Protein AF-A0A1G9ZNB5-F1 (afdb_monomer_lite)

Foldseek 3Di:
DPPVVVVVVVVPVPPPVVVVVVVVLLLLLVLLLVQLVVLLVVVLVVVLVVVVCVVCVPPPDDVVVSVVSSVVSVVVSCVVSVVVNVCSVVRDDPVVSVVSCVVSVTDGDRDPPPDPPPPPDDDDDDDDDDD

Structure (mmCIF, N/CA/C/O backbone):
data_AF-A0A1G9ZNB5-F1
#
_entry.id   AF-A0A1G9ZNB5-F1
#
loop_
_atom_site.group_PDB
_atom_site.id
_atom_site.type_symbol
_atom_site.label_atom_id
_atom_site.label_alt_id
_atom_site.label_comp_id
_atom_site.label_asym_id
_atom_site.label_entity_id
_atom_site.label_seq_id
_atom_site.pdbx_PDB_ins_code
_atom_site.Cartn_x
_atom_site.Cartn_y
_atom_site.Cartn_z
_atom_site.occupancy
_atom_site.B_iso_or_equiv
_atom_site.auth_seq_id
_atom_site.auth_comp_id
_atom_site.auth_asym_id
_atom_site.auth_atom_id
_atom_site.pdbx_PDB_model_num
ATOM 1 N N . MET A 1 1 ? 42.451 3.060 -48.549 1.00 51.25 1 MET A N 1
ATOM 2 C CA . MET A 1 1 ? 42.386 1.939 -47.585 1.00 51.25 1 MET A CA 1
ATOM 3 C C . MET A 1 1 ? 42.054 2.448 -46.176 1.00 51.25 1 MET A C 1
ATOM 5 O O . MET A 1 1 ? 42.785 2.163 -45.241 1.00 51.25 1 MET A O 1
ATOM 9 N N . THR A 1 2 ? 40.985 3.230 -45.996 1.00 50.06 2 THR A N 1
ATOM 10 C CA . THR A 1 2 ? 40.577 3.713 -44.654 1.00 50.06 2 THR A CA 1
ATOM 11 C C . THR A 1 2 ? 39.072 3.624 -44.410 1.00 50.06 2 THR A C 1
ATOM 13 O O . THR A 1 2 ? 38.635 3.881 -43.300 1.00 50.06 2 THR A O 1
ATOM 16 N N . THR A 1 3 ? 38.277 3.237 -45.410 1.00 54.91 3 THR A N 1
ATOM 17 C CA . THR A 1 3 ? 36.818 3.112 -45.284 1.00 54.91 3 THR A CA 1
ATOM 18 C C . THR A 1 3 ? 36.365 1.679 -44.995 1.00 54.91 3 THR A C 1
ATOM 20 O O . THR A 1 3 ? 35.462 1.506 -44.189 1.00 54.91 3 THR A O 1
ATOM 23 N N . GLU A 1 4 ? 37.032 0.651 -45.536 1.00 51.84 4 GLU A N 1
ATOM 24 C CA . GLU A 1 4 ? 36.677 -0.761 -45.267 1.00 51.84 4 GLU A CA 1
ATOM 25 C C . GLU A 1 4 ? 36.883 -1.169 -43.800 1.00 51.84 4 GLU A C 1
ATOM 27 O O . GLU A 1 4 ? 36.030 -1.831 -43.219 1.00 51.84 4 GLU A O 1
ATOM 32 N N . ALA A 1 5 ? 37.967 -0.715 -43.161 1.00 54.41 5 ALA A N 1
ATOM 33 C CA . ALA A 1 5 ? 38.252 -1.059 -41.764 1.00 54.41 5 ALA A CA 1
ATOM 34 C C . ALA A 1 5 ? 37.277 -0.403 -40.763 1.00 54.41 5 ALA A C 1
ATOM 36 O O . ALA A 1 5 ? 37.082 -0.910 -39.662 1.00 54.41 5 ALA A O 1
ATOM 37 N N . VAL A 1 6 ? 36.644 0.716 -41.136 1.00 56.66 6 VAL A N 1
ATOM 38 C CA . VAL A 1 6 ? 35.644 1.394 -40.291 1.00 56.66 6 VAL A CA 1
ATOM 39 C C . VAL A 1 6 ? 34.303 0.655 -40.345 1.00 56.66 6 VAL A C 1
ATOM 41 O O . VAL A 1 6 ? 33.598 0.567 -39.339 1.00 56.66 6 VAL A O 1
ATOM 44 N N . GLU A 1 7 ? 33.970 0.061 -41.491 1.00 52.50 7 GLU A N 1
ATOM 45 C CA . GLU A 1 7 ? 32.723 -0.687 -41.676 1.00 52.50 7 GLU A CA 1
ATOM 46 C C . GLU A 1 7 ? 32.722 -2.048 -40.962 1.00 52.50 7 GLU A C 1
ATOM 48 O O . GLU A 1 7 ? 31.665 -2.551 -40.576 1.00 52.50 7 GLU A O 1
ATOM 53 N N . GLU A 1 8 ? 33.893 -2.649 -40.748 1.00 49.28 8 GLU A N 1
ATOM 54 C CA . GLU A 1 8 ? 34.024 -3.911 -40.013 1.00 49.28 8 GLU A CA 1
ATOM 55 C C . GLU A 1 8 ? 33.798 -3.729 -38.501 1.00 49.28 8 GLU A C 1
ATOM 57 O O . GLU A 1 8 ? 33.126 -4.549 -37.873 1.00 49.28 8 GLU A O 1
ATOM 62 N N . ILE A 1 9 ? 34.244 -2.603 -37.931 1.00 54.88 9 ILE A N 1
ATOM 63 C CA . ILE A 1 9 ? 34.041 -2.272 -36.510 1.00 54.88 9 ILE A CA 1
ATOM 64 C C . ILE A 1 9 ? 32.569 -1.942 -36.222 1.00 54.88 9 ILE A C 1
ATOM 66 O O . ILE A 1 9 ? 32.018 -2.408 -35.225 1.00 54.88 9 ILE A O 1
ATOM 70 N N . ALA A 1 10 ? 31.889 -1.211 -37.112 1.00 51.50 10 ALA A N 1
ATOM 71 C CA . ALA A 1 10 ? 30.463 -0.902 -36.949 1.00 51.50 10 ALA A CA 1
ATOM 72 C C . ALA A 1 10 ? 29.580 -2.165 -36.910 1.00 51.50 10 ALA A C 1
ATOM 74 O O . ALA A 1 10 ? 28.516 -2.167 -36.292 1.00 51.50 10 ALA A O 1
ATOM 75 N N . ARG A 1 11 ? 30.036 -3.260 -37.531 1.00 47.59 11 ARG A N 1
ATOM 76 C CA . ARG A 1 11 ? 29.311 -4.532 -37.568 1.00 47.59 11 ARG A CA 1
ATOM 77 C C . ARG A 1 11 ? 29.524 -5.388 -36.309 1.00 47.59 11 ARG A C 1
ATOM 79 O O . ARG A 1 11 ? 28.683 -6.241 -36.040 1.00 47.59 11 ARG A O 1
ATOM 86 N N . SER A 1 12 ? 30.578 -5.159 -35.514 1.00 48.62 12 SER A N 1
ATOM 87 C CA . SER A 1 12 ? 30.876 -5.981 -34.322 1.00 48.62 12 SER A CA 1
ATOM 88 C C . SER A 1 12 ? 30.320 -5.432 -32.999 1.00 48.62 12 SER A C 1
ATOM 90 O O . SER A 1 12 ? 30.190 -6.182 -32.033 1.00 48.62 12 SER A O 1
ATOM 92 N N . VAL A 1 13 ? 29.903 -4.162 -32.949 1.00 56.22 13 VAL A N 1
ATOM 93 C CA . VAL A 1 13 ? 29.349 -3.538 -31.727 1.00 56.22 13 VAL A CA 1
ATOM 94 C C . VAL A 1 13 ? 27.863 -3.883 -31.500 1.00 56.22 13 VAL A C 1
ATOM 96 O O . VAL A 1 13 ? 27.357 -3.773 -30.387 1.00 56.22 13 VAL A O 1
ATOM 99 N N . GLY A 1 14 ? 27.154 -4.384 -32.515 1.00 55.44 14 GLY A N 1
ATOM 100 C CA . GLY A 1 14 ? 25.696 -4.566 -32.467 1.00 55.44 14 GLY A CA 1
ATOM 101 C C . GLY A 1 14 ? 25.155 -5.774 -31.687 1.00 55.44 14 GLY A C 1
ATOM 102 O O . GLY A 1 14 ? 23.943 -5.905 -31.584 1.00 55.44 14 GLY A O 1
ATOM 103 N N . THR A 1 15 ? 25.989 -6.684 -31.166 1.00 53.91 15 THR A N 1
ATOM 104 C CA . THR A 1 15 ? 25.498 -7.968 -30.595 1.00 53.91 15 THR A CA 1
ATOM 105 C C . THR A 1 15 ? 25.688 -8.104 -29.076 1.00 53.91 15 THR A C 1
ATOM 107 O O . THR A 1 15 ? 25.013 -8.911 -28.447 1.00 53.91 15 THR A O 1
ATOM 110 N N . GLY A 1 16 ? 26.557 -7.298 -28.454 1.00 51.09 16 GLY A N 1
ATOM 111 C CA . GLY A 1 16 ? 26.836 -7.389 -27.010 1.00 51.09 16 GLY A CA 1
ATOM 112 C C . GLY A 1 16 ? 25.903 -6.571 -26.108 1.00 51.09 16 GLY A C 1
ATOM 113 O O . GLY A 1 16 ? 25.783 -6.881 -24.928 1.00 51.09 16 GLY A O 1
ATOM 114 N N . ALA A 1 17 ? 25.243 -5.541 -26.648 1.00 54.41 17 ALA A N 1
ATOM 115 C CA . ALA A 1 17 ? 24.447 -4.601 -25.855 1.00 54.41 17 ALA A CA 1
ATOM 116 C C . ALA A 1 17 ? 23.045 -5.129 -25.505 1.00 54.41 17 ALA A C 1
ATOM 118 O O . ALA A 1 17 ? 22.588 -4.921 -24.389 1.00 54.41 17 ALA A O 1
ATOM 119 N N . GLY A 1 18 ? 22.388 -5.857 -26.416 1.00 60.66 18 GLY A N 1
ATOM 120 C CA . GLY A 1 18 ? 21.009 -6.330 -26.223 1.00 60.66 18 GLY A CA 1
ATOM 121 C C . GLY A 1 18 ? 20.812 -7.142 -24.935 1.00 60.66 18 GLY A C 1
ATOM 122 O O . GLY A 1 18 ? 20.009 -6.745 -24.100 1.00 60.66 18 GLY A O 1
ATOM 123 N N . PRO A 1 19 ? 21.590 -8.217 -24.696 1.00 59.09 19 PRO A N 1
ATOM 124 C CA . PRO A 1 19 ? 21.424 -9.026 -23.489 1.00 59.09 19 PRO A CA 1
ATOM 125 C C . PRO A 1 19 ? 21.719 -8.282 -22.181 1.00 59.09 19 PRO A C 1
ATOM 127 O O . PRO A 1 19 ? 21.201 -8.679 -21.145 1.00 59.09 19 PRO A O 1
ATOM 130 N N . LEU A 1 20 ? 22.578 -7.256 -22.190 1.00 62.38 20 LEU A N 1
ATOM 131 C CA . LEU A 1 20 ? 22.904 -6.481 -20.987 1.00 62.38 20 LEU A CA 1
ATOM 132 C C . LEU A 1 20 ? 21.831 -5.431 -20.675 1.00 62.38 20 LEU A C 1
ATOM 134 O O . LEU A 1 20 ? 21.505 -5.262 -19.504 1.00 62.38 20 LEU A O 1
ATOM 138 N N . LEU A 1 21 ? 21.268 -4.794 -21.707 1.00 62.81 21 LEU A N 1
ATOM 139 C CA . LEU A 1 21 ? 20.169 -3.829 -21.586 1.00 62.81 21 LEU A CA 1
ATOM 140 C C . LEU A 1 21 ? 18.886 -4.504 -21.079 1.00 62.81 21 LEU A C 1
ATOM 142 O O . LEU A 1 21 ? 18.300 -4.060 -20.098 1.00 62.81 21 LEU A O 1
ATOM 146 N N . GLU A 1 22 ? 18.536 -5.664 -21.639 1.00 61.47 22 GLU A N 1
ATOM 147 C CA . GLU A 1 22 ? 17.388 -6.466 -21.179 1.00 61.47 22 GLU A CA 1
ATOM 148 C C . GLU A 1 22 ? 17.528 -6.879 -19.699 1.00 61.47 22 GLU A C 1
ATOM 150 O O . GLU A 1 22 ? 16.559 -6.918 -18.942 1.00 61.47 22 GLU A O 1
ATOM 155 N N . GLN A 1 23 ? 18.756 -7.167 -19.250 1.00 60.84 23 GLN A N 1
ATOM 156 C CA . GLN A 1 23 ? 19.029 -7.515 -17.853 1.00 60.84 23 GLN A CA 1
ATOM 157 C C . GLN A 1 23 ? 18.975 -6.303 -16.912 1.00 60.84 23 GLN A C 1
ATOM 159 O O . GLN A 1 23 ? 18.571 -6.469 -15.761 1.00 60.84 23 GLN A O 1
ATOM 164 N N . SER A 1 24 ? 19.390 -5.108 -17.350 1.00 54.50 24 SER A N 1
ATOM 165 C CA . SER A 1 24 ? 19.282 -3.892 -16.532 1.00 54.50 24 SER A CA 1
ATOM 166 C C . SER A 1 24 ? 17.839 -3.413 -16.400 1.00 54.50 24 SER A C 1
ATOM 168 O O . SER A 1 24 ? 17.417 -3.108 -15.289 1.00 54.50 24 SER A O 1
ATOM 170 N N . GLU A 1 25 ? 17.065 -3.427 -17.486 1.00 65.62 25 GLU A N 1
ATOM 171 C CA . GLU A 1 25 ? 15.650 -3.027 -17.481 1.00 65.62 25 GLU A CA 1
ATOM 172 C C . GLU A 1 25 ? 14.811 -3.940 -16.574 1.00 65.62 25 GLU A C 1
ATOM 174 O O . GLU A 1 25 ? 13.996 -3.471 -15.777 1.00 65.62 25 GLU A O 1
ATOM 179 N N . CYS A 1 26 ? 15.063 -5.253 -16.620 1.00 72.75 26 CYS A N 1
ATOM 180 C CA . CYS A 1 26 ? 14.371 -6.211 -15.760 1.00 72.75 26 CYS A CA 1
ATOM 181 C C . CYS A 1 26 ? 14.692 -5.999 -14.269 1.00 72.75 26 CYS A C 1
ATOM 183 O O . CYS A 1 26 ? 13.788 -6.074 -13.437 1.00 72.75 26 CYS A O 1
ATOM 185 N N . ARG A 1 27 ? 15.952 -5.695 -13.919 1.00 76.81 27 ARG A N 1
ATOM 186 C CA . ARG A 1 27 ? 16.338 -5.392 -12.527 1.00 76.81 27 ARG A CA 1
ATOM 187 C C . ARG A 1 27 ? 15.701 -4.100 -12.024 1.00 76.81 27 ARG A C 1
ATOM 189 O O . ARG A 1 27 ? 15.163 -4.088 -10.921 1.00 76.81 27 ARG A O 1
ATOM 196 N N . HIS A 1 28 ? 15.701 -3.053 -12.846 1.00 78.00 28 HIS A N 1
ATOM 197 C CA . HIS A 1 28 ? 15.085 -1.779 -12.486 1.00 78.00 28 HIS A CA 1
ATOM 198 C C . HIS A 1 28 ? 13.572 -1.935 -12.253 1.00 78.00 28 HIS A C 1
ATOM 200 O O . HIS A 1 28 ? 13.031 -1.469 -11.252 1.00 78.00 28 HIS A O 1
ATOM 206 N N . ALA A 1 29 ? 12.881 -2.680 -13.121 1.00 81.56 29 ALA A N 1
ATOM 207 C CA . ALA A 1 29 ? 11.461 -2.989 -12.955 1.00 81.56 29 ALA A CA 1
ATOM 208 C C . ALA A 1 29 ? 11.156 -3.736 -11.637 1.00 81.56 29 ALA A C 1
ATOM 210 O O . ALA A 1 29 ? 10.147 -3.456 -10.983 1.00 81.56 29 ALA A O 1
ATOM 211 N N . GLU A 1 30 ? 12.018 -4.666 -11.218 1.00 81.69 30 GLU A N 1
ATOM 212 C CA . GLU A 1 30 ? 11.889 -5.375 -9.936 1.00 81.69 30 GLU A CA 1
ATOM 213 C C . GLU A 1 30 ? 12.151 -4.466 -8.725 1.00 81.69 30 GLU A C 1
ATOM 215 O O . GLU A 1 30 ? 11.427 -4.546 -7.725 1.00 81.69 30 GLU A O 1
ATOM 220 N N . ALA A 1 31 ? 13.135 -3.568 -8.819 1.00 84.25 31 ALA A N 1
ATOM 221 C CA . ALA A 1 31 ? 13.429 -2.586 -7.779 1.00 84.25 31 ALA A CA 1
ATOM 222 C C . ALA A 1 31 ? 12.257 -1.607 -7.590 1.00 84.25 31 ALA A C 1
ATOM 224 O O . ALA A 1 31 ? 11.787 -1.410 -6.468 1.00 84.25 31 ALA A O 1
ATOM 225 N N . VAL A 1 32 ? 11.697 -1.083 -8.689 1.00 85.19 32 VAL A N 1
ATOM 226 C CA . VAL A 1 32 ? 10.494 -0.234 -8.671 1.00 85.19 32 VAL A CA 1
ATOM 227 C C . VAL A 1 32 ? 9.308 -0.981 -8.058 1.00 85.19 32 VAL A C 1
ATOM 229 O O . VAL A 1 32 ? 8.617 -0.442 -7.197 1.00 85.19 32 VAL A O 1
ATOM 232 N N . ALA A 1 33 ? 9.070 -2.237 -8.450 1.00 84.38 33 ALA A N 1
ATOM 233 C CA . ALA A 1 33 ? 7.988 -3.041 -7.881 1.00 84.38 33 ALA A CA 1
ATOM 234 C C . ALA A 1 33 ? 8.133 -3.224 -6.361 1.00 84.38 33 ALA A C 1
ATOM 236 O O . ALA A 1 33 ? 7.143 -3.130 -5.635 1.00 84.38 33 ALA A O 1
ATOM 237 N N . THR A 1 34 ? 9.358 -3.450 -5.882 1.00 88.12 34 THR A N 1
ATOM 238 C CA . THR A 1 34 ? 9.661 -3.587 -4.450 1.00 88.12 34 THR A CA 1
ATOM 239 C C . THR A 1 34 ? 9.400 -2.281 -3.704 1.00 88.12 34 THR A C 1
ATOM 241 O O . THR A 1 34 ? 8.670 -2.288 -2.713 1.00 88.12 34 THR A O 1
ATOM 244 N N . ALA A 1 35 ? 9.899 -1.155 -4.222 1.00 88.81 35 ALA A N 1
ATOM 245 C CA . ALA A 1 35 ? 9.694 0.164 -3.625 1.00 88.81 35 ALA A CA 1
ATOM 246 C C . ALA A 1 35 ? 8.200 0.519 -3.495 1.00 88.81 35 ALA A C 1
ATOM 248 O O . ALA A 1 35 ? 7.765 1.014 -2.457 1.00 88.81 35 ALA A O 1
ATOM 249 N N . ILE A 1 36 ? 7.389 0.187 -4.509 1.00 89.62 36 ILE A N 1
ATOM 250 C CA . ILE A 1 36 ? 5.929 0.373 -4.469 1.00 89.62 36 ILE A CA 1
ATOM 251 C C . ILE A 1 36 ? 5.288 -0.431 -3.330 1.00 89.62 36 ILE A C 1
ATOM 253 O O . ILE A 1 36 ? 4.409 0.082 -2.637 1.00 89.62 36 ILE A O 1
ATOM 257 N N . TYR A 1 37 ? 5.693 -1.688 -3.131 1.00 90.81 37 TYR A N 1
ATOM 258 C CA . TYR A 1 37 ? 5.156 -2.503 -2.039 1.00 90.81 37 TYR A CA 1
ATOM 259 C C . TYR A 1 37 ? 5.543 -1.944 -0.670 1.00 90.81 37 TYR A C 1
ATOM 261 O O . TYR A 1 37 ? 4.694 -1.855 0.215 1.00 90.81 37 TYR A O 1
ATOM 269 N N . GLU A 1 38 ? 6.802 -1.552 -0.488 1.00 91.19 38 GLU A N 1
ATOM 270 C CA . GLU A 1 38 ? 7.282 -1.001 0.780 1.00 91.19 38 GLU A CA 1
ATOM 271 C C . GLU A 1 38 ? 6.584 0.312 1.142 1.00 91.19 38 GLU A C 1
ATOM 273 O O . GLU A 1 38 ? 6.190 0.511 2.296 1.00 91.19 38 GLU A O 1
ATOM 278 N N . ASP A 1 39 ? 6.391 1.192 0.160 1.00 90.94 39 ASP A N 1
ATOM 279 C CA . ASP A 1 39 ? 5.654 2.433 0.359 1.00 90.94 39 ASP A CA 1
ATOM 280 C C . ASP A 1 39 ? 4.176 2.181 0.688 1.00 90.94 39 ASP A C 1
ATOM 282 O O . ASP A 1 39 ? 3.652 2.709 1.675 1.00 90.94 39 ASP A O 1
ATOM 286 N N . ALA A 1 40 ? 3.516 1.289 -0.056 1.00 91.88 40 ALA A N 1
ATOM 287 C CA . ALA A 1 40 ? 2.126 0.937 0.202 1.00 91.88 40 ALA A CA 1
ATOM 288 C C . ALA A 1 40 ? 1.936 0.335 1.604 1.00 91.88 40 ALA A C 1
ATOM 290 O O . ALA A 1 40 ? 0.989 0.689 2.306 1.00 91.88 40 ALA A O 1
ATOM 291 N N . GLU A 1 41 ? 2.855 -0.522 2.056 1.00 92.62 41 GLU A N 1
ATOM 292 C CA . GLU A 1 41 ? 2.840 -1.092 3.406 1.00 92.62 41 GLU A CA 1
ATOM 293 C C . GLU A 1 41 ? 3.075 -0.041 4.497 1.00 92.62 41 GLU A C 1
ATOM 295 O O . GLU A 1 41 ? 2.489 -0.113 5.583 1.00 92.62 41 GLU A O 1
ATOM 300 N N . ARG A 1 42 ? 3.935 0.948 4.237 1.00 93.06 42 ARG A N 1
ATOM 301 C CA . ARG A 1 42 ? 4.163 2.083 5.140 1.00 93.06 42 ARG A CA 1
ATOM 302 C C . ARG A 1 42 ? 2.895 2.920 5.286 1.00 93.06 42 ARG A C 1
ATOM 304 O O . ARG A 1 42 ? 2.452 3.141 6.414 1.00 93.06 42 ARG A O 1
ATOM 311 N N . SER A 1 43 ? 2.299 3.306 4.161 1.00 93.62 43 SER A N 1
ATOM 312 C CA . SER A 1 43 ? 1.061 4.084 4.100 1.00 93.62 43 SER A CA 1
ATOM 313 C C . SER A 1 43 ? -0.102 3.341 4.758 1.00 93.62 43 SER A C 1
ATOM 315 O O . SER A 1 43 ? -0.769 3.887 5.635 1.00 93.62 43 SER A O 1
ATOM 317 N N . LYS A 1 44 ? -0.285 2.052 4.441 1.00 94.31 44 LYS A N 1
ATOM 318 C CA . LYS A 1 44 ? -1.304 1.191 5.057 1.00 94.31 44 LYS A CA 1
ATOM 319 C C . LYS A 1 44 ? -1.208 1.200 6.580 1.00 94.31 44 LYS A C 1
ATOM 321 O O . LYS A 1 44 ? -2.215 1.368 7.259 1.00 94.31 44 LYS A O 1
ATOM 326 N N . ARG A 1 45 ? 0.000 1.031 7.126 1.00 95.06 45 ARG A N 1
ATOM 327 C CA . ARG A 1 45 ? 0.220 0.987 8.579 1.00 95.06 45 ARG A CA 1
ATOM 328 C C . ARG A 1 45 ? -0.157 2.303 9.256 1.00 95.06 45 ARG A C 1
ATOM 330 O O . ARG A 1 45 ? -0.830 2.258 10.280 1.00 95.06 45 ARG A O 1
ATOM 337 N N . ALA A 1 46 ? 0.246 3.437 8.679 1.00 94.06 46 ALA A N 1
ATOM 338 C CA . ALA A 1 46 ? -0.081 4.758 9.214 1.00 94.06 46 ALA A CA 1
ATOM 339 C C . ALA A 1 46 ? -1.601 5.001 9.234 1.00 94.06 46 ALA A C 1
ATOM 341 O O . ALA A 1 46 ? -2.152 5.395 10.260 1.00 94.06 46 ALA A O 1
ATOM 342 N N . GLU A 1 47 ? -2.289 4.678 8.137 1.00 96.00 47 GLU A N 1
ATOM 343 C CA . GLU A 1 47 ? -3.741 4.856 8.014 1.00 96.00 47 GLU A CA 1
ATOM 344 C C . GLU A 1 47 ? -4.533 3.910 8.927 1.00 96.00 47 GLU A C 1
ATOM 346 O O . GLU A 1 47 ? -5.516 4.316 9.547 1.00 96.00 47 GLU A O 1
ATOM 351 N N . VAL A 1 48 ? -4.107 2.647 9.059 1.00 94.38 48 VAL A N 1
ATOM 352 C CA . VAL A 1 48 ? -4.726 1.694 9.994 1.00 94.38 48 VAL A CA 1
ATOM 353 C C . VAL A 1 48 ? -4.548 2.168 11.434 1.00 94.38 48 VAL A C 1
ATOM 355 O O . VAL A 1 48 ? -5.511 2.159 12.203 1.00 94.38 48 VAL A O 1
ATOM 358 N N . GLU A 1 49 ? -3.348 2.612 11.810 1.00 91.88 49 GLU A N 1
ATOM 359 C CA . GLU A 1 49 ? -3.081 3.153 13.144 1.00 91.88 49 GLU A CA 1
ATOM 360 C C . GLU A 1 49 ? -3.957 4.379 13.440 1.00 91.88 49 GLU A C 1
ATOM 362 O O . GLU A 1 49 ? -4.594 4.443 14.498 1.00 91.88 49 GLU A O 1
ATOM 367 N N . GLU A 1 50 ? -4.069 5.306 12.485 1.00 92.50 50 GLU A N 1
ATOM 368 C CA . GLU A 1 50 ? -4.929 6.485 12.591 1.00 92.50 50 GLU A CA 1
ATOM 369 C C . GLU A 1 50 ? -6.415 6.109 12.701 1.00 92.50 50 GLU A C 1
ATOM 371 O O . GLU A 1 50 ? -7.125 6.612 13.580 1.00 92.50 50 GLU A O 1
ATOM 376 N N . ALA A 1 51 ? -6.900 5.211 11.841 1.00 91.81 51 ALA A N 1
ATOM 377 C CA . ALA A 1 51 ? -8.290 4.765 11.834 1.00 91.81 51 ALA A CA 1
ATOM 378 C C . ALA A 1 51 ? -8.666 4.097 13.159 1.00 91.81 51 ALA A C 1
ATOM 380 O O . ALA A 1 51 ? -9.691 4.431 13.762 1.00 91.81 51 ALA A O 1
ATOM 381 N N . LEU A 1 52 ? -7.810 3.201 13.650 1.00 88.94 52 LEU A N 1
ATOM 382 C CA . LEU A 1 52 ? -7.994 2.574 14.949 1.00 88.94 52 LEU A CA 1
ATOM 383 C C . LEU A 1 52 ? -7.961 3.626 16.072 1.00 88.94 52 LEU A C 1
ATOM 385 O O . LEU A 1 52 ? -8.758 3.545 17.010 1.00 88.94 52 LEU A O 1
ATOM 389 N N . GLY A 1 53 ? -7.070 4.622 15.987 1.00 87.88 53 GLY A N 1
ATOM 390 C CA . GLY A 1 53 ? -6.982 5.751 16.924 1.00 87.88 53 GLY A CA 1
ATOM 391 C C . GLY A 1 53 ? -8.278 6.557 17.024 1.00 87.88 53 GLY A C 1
ATOM 392 O O . GLY A 1 53 ? -8.701 6.919 18.120 1.00 87.88 53 GLY A O 1
ATOM 393 N N . LYS A 1 54 ? -8.944 6.788 15.888 1.00 88.38 54 LYS A N 1
ATOM 394 C CA . LYS A 1 54 ? -10.227 7.507 15.815 1.00 88.38 54 LYS A CA 1
ATOM 395 C C . LYS A 1 54 ? -11.420 6.678 16.291 1.00 88.38 54 LYS A C 1
ATOM 397 O O . LYS A 1 54 ? -12.359 7.243 16.845 1.00 88.38 54 LYS A O 1
ATOM 402 N N . LEU A 1 55 ? -11.411 5.370 16.039 1.00 84.69 55 LEU A N 1
ATOM 403 C CA . LEU A 1 55 ? -12.511 4.465 16.391 1.00 84.69 55 LEU A CA 1
ATOM 404 C C . LEU A 1 55 ? -12.664 4.264 17.896 1.00 84.69 55 LEU A C 1
ATOM 406 O O . LEU A 1 55 ? -13.775 4.034 18.366 1.00 84.69 55 LEU A O 1
ATOM 410 N N . ASP A 1 56 ? -11.566 4.357 18.638 1.00 71.75 56 ASP A N 1
ATOM 411 C CA . ASP A 1 56 ? -11.582 4.153 20.076 1.00 71.75 56 ASP A CA 1
ATOM 412 C C . ASP A 1 56 ? -10.531 5.029 20.779 1.00 71.75 56 ASP A C 1
ATOM 414 O O . ASP A 1 56 ? -9.385 4.608 20.962 1.00 71.75 56 ASP A O 1
ATOM 418 N N . PRO A 1 57 ? -10.911 6.251 21.193 1.00 68.06 57 PRO A N 1
ATOM 419 C CA . PRO A 1 57 ? -10.045 7.124 21.978 1.00 68.06 57 PRO A CA 1
ATOM 420 C C . PRO A 1 57 ? -9.871 6.655 23.440 1.00 68.06 57 PRO A C 1
ATOM 422 O O . PRO A 1 57 ? -9.119 7.291 24.178 1.00 68.06 57 PRO A O 1
ATOM 425 N N . GLY A 1 58 ? -10.573 5.593 23.875 1.00 66.50 58 GLY A N 1
ATOM 426 C CA . GLY A 1 58 ? -10.650 5.123 25.266 1.00 66.50 58 GLY A CA 1
ATOM 427 C C . GLY A 1 58 ? -9.959 3.783 25.567 1.00 66.50 58 GLY A C 1
ATOM 428 O O . GLY A 1 58 ? -9.663 3.526 26.733 1.00 66.50 58 GLY A O 1
ATOM 429 N N . GLY A 1 59 ? -9.643 2.968 24.557 1.00 64.25 59 GLY A N 1
ATOM 430 C CA . GLY A 1 59 ? -8.755 1.803 24.671 1.00 64.25 59 GLY A CA 1
ATOM 431 C C . GLY A 1 59 ? -9.419 0.437 24.895 1.00 64.25 59 GLY A C 1
ATOM 432 O O . GLY A 1 59 ? -8.703 -0.532 25.144 1.00 64.25 59 GLY A O 1
ATOM 433 N N . GLU A 1 60 ? -10.742 0.315 24.778 1.00 64.88 60 GLU A N 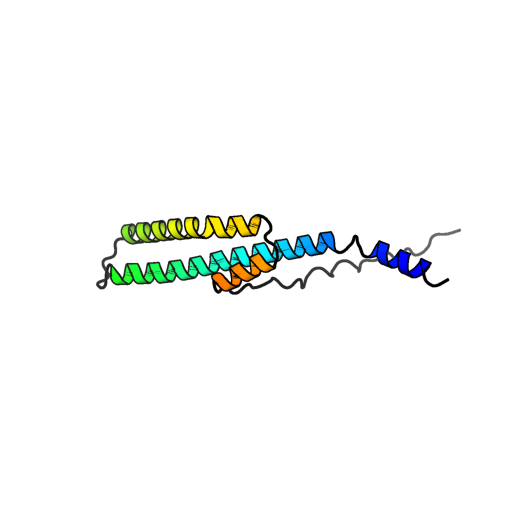1
ATOM 434 C CA . GLU A 1 60 ? -11.427 -0.984 24.694 1.00 64.88 60 GLU A CA 1
ATOM 435 C C . GLU A 1 60 ? -11.598 -1.426 23.230 1.00 64.88 60 GLU A C 1
ATOM 437 O O . GLU A 1 60 ? -12.706 -1.520 22.697 1.00 64.88 60 GLU A O 1
ATOM 442 N N . ARG A 1 61 ? -10.480 -1.739 22.562 1.00 67.25 61 ARG A N 1
ATOM 443 C CA . ARG A 1 61 ? -10.517 -2.384 21.242 1.00 67.25 61 ARG A CA 1
ATOM 444 C C . ARG A 1 61 ? -10.697 -3.889 21.383 1.00 67.25 61 ARG A C 1
ATOM 446 O O . ARG A 1 61 ? -10.031 -4.543 22.178 1.00 67.25 61 ARG A O 1
ATOM 453 N N . ASN A 1 62 ? -11.554 -4.439 20.535 1.00 72.12 62 ASN A N 1
ATOM 454 C CA . ASN A 1 62 ? -11.658 -5.870 20.282 1.00 72.12 62 ASN A CA 1
ATOM 455 C C . ASN A 1 62 ? -10.674 -6.249 19.158 1.00 72.12 62 ASN A C 1
ATOM 457 O O . ASN A 1 62 ? -10.724 -5.642 18.087 1.00 72.12 62 ASN A O 1
ATOM 461 N N . ASP A 1 63 ? -9.833 -7.266 19.373 1.00 82.50 63 ASP A N 1
ATOM 462 C CA . ASP A 1 63 ? -8.885 -7.796 18.376 1.00 82.50 63 ASP A CA 1
ATOM 463 C C . ASP A 1 63 ? -9.551 -8.076 17.012 1.00 82.50 63 ASP A C 1
ATOM 465 O O . ASP A 1 63 ? -9.010 -7.732 15.968 1.00 82.50 63 ASP A O 1
ATOM 469 N N . ALA A 1 64 ? -10.799 -8.549 16.998 1.00 85.38 64 ALA A N 1
ATOM 470 C CA . ALA A 1 64 ? -11.545 -8.807 15.769 1.00 85.38 64 ALA A CA 1
ATOM 471 C C . ALA A 1 64 ? -11.858 -7.540 14.950 1.00 85.38 64 ALA A C 1
ATOM 473 O O . ALA A 1 64 ? -11.977 -7.615 13.731 1.00 85.38 64 ALA A O 1
ATOM 474 N N . GLN A 1 65 ? -12.021 -6.368 15.578 1.00 86.56 65 GLN A N 1
ATOM 475 C CA . GLN A 1 65 ? -12.211 -5.117 14.826 1.00 86.56 65 GLN A CA 1
ATOM 476 C C . GLN A 1 65 ? -10.915 -4.690 14.145 1.00 86.56 65 GLN A C 1
ATOM 478 O O . GLN A 1 65 ? -10.943 -4.214 13.010 1.00 86.56 65 GLN A O 1
ATOM 483 N N . ARG A 1 66 ? -9.790 -4.880 14.839 1.00 88.75 66 ARG A N 1
ATOM 484 C CA . ARG A 1 66 ? -8.465 -4.636 14.286 1.00 88.75 66 ARG A CA 1
ATOM 485 C C . ARG A 1 66 ? -8.207 -5.542 13.087 1.00 88.75 66 ARG A C 1
ATOM 487 O O . ARG A 1 66 ? -7.884 -5.019 12.026 1.00 88.75 66 ARG A O 1
ATOM 494 N N . ASP A 1 67 ? -8.464 -6.839 13.224 1.00 90.81 67 ASP A N 1
ATOM 495 C CA . ASP A 1 67 ? -8.287 -7.817 12.145 1.00 90.81 67 ASP A CA 1
ATOM 496 C C . ASP A 1 67 ? -9.132 -7.475 10.907 1.00 90.81 67 ASP A C 1
ATOM 498 O O . ASP A 1 67 ? -8.671 -7.590 9.773 1.00 90.81 67 ASP A O 1
ATOM 502 N N . VAL A 1 68 ? -10.374 -7.011 11.102 1.00 93.06 68 VAL A N 1
ATOM 503 C CA . VAL A 1 68 ? -11.248 -6.590 9.993 1.00 93.06 68 VAL A CA 1
ATOM 504 C C . VAL A 1 68 ? -10.692 -5.363 9.270 1.00 93.06 68 VAL A C 1
ATOM 506 O O . VAL A 1 68 ? -10.741 -5.304 8.042 1.00 93.06 68 VAL A O 1
ATOM 509 N N . ILE A 1 69 ? -10.181 -4.377 10.010 1.00 92.88 69 ILE A N 1
ATOM 510 C CA . ILE A 1 69 ? -9.617 -3.154 9.426 1.00 92.88 69 ILE A CA 1
ATOM 511 C C . ILE A 1 69 ? -8.310 -3.461 8.699 1.00 92.88 69 ILE A C 1
ATOM 513 O O . ILE A 1 69 ? -8.133 -3.000 7.574 1.00 92.88 69 ILE A O 1
ATOM 517 N N . GLU A 1 70 ? -7.434 -4.266 9.301 1.00 93.81 70 GLU A N 1
ATOM 518 C CA . GLU A 1 70 ? -6.187 -4.717 8.679 1.00 93.81 70 GLU A CA 1
ATOM 519 C C . GLU A 1 70 ? -6.478 -5.502 7.391 1.00 93.81 70 GLU A C 1
ATOM 521 O O . GLU A 1 70 ? -5.982 -5.128 6.331 1.00 93.81 70 GLU A O 1
ATOM 526 N N . GLY A 1 71 ? -7.396 -6.475 7.425 1.00 96.31 71 GLY A N 1
ATOM 527 C CA . GLY A 1 71 ? -7.775 -7.240 6.233 1.00 96.31 71 GLY A CA 1
ATOM 528 C C . GLY A 1 71 ? -8.449 -6.401 5.137 1.00 96.31 71 GLY A C 1
ATOM 529 O O . GLY A 1 71 ? -8.252 -6.646 3.946 1.00 96.31 71 GLY A O 1
ATOM 530 N N . MET A 1 72 ? -9.229 -5.379 5.507 1.00 96.19 72 MET A N 1
ATOM 531 C CA . MET A 1 72 ? -9.779 -4.421 4.542 1.00 96.19 72 MET A CA 1
ATOM 532 C C . MET A 1 72 ? -8.671 -3.584 3.895 1.00 96.19 72 MET A C 1
ATOM 534 O O . MET A 1 72 ? -8.706 -3.357 2.685 1.00 96.19 72 MET A O 1
ATOM 538 N N . ALA A 1 73 ? -7.705 -3.121 4.687 1.00 96.44 73 ALA A N 1
ATOM 539 C CA . ALA A 1 73 ? -6.593 -2.319 4.202 1.00 96.44 73 ALA A CA 1
ATOM 540 C C . ALA A 1 73 ? -5.680 -3.136 3.269 1.00 96.44 73 ALA A C 1
ATOM 542 O O . ALA A 1 73 ? -5.312 -2.640 2.204 1.00 96.44 73 ALA A O 1
ATOM 543 N N . ASP A 1 74 ? -5.417 -4.403 3.603 1.00 94.94 74 ASP A N 1
ATOM 544 C CA . ASP A 1 74 ? -4.698 -5.351 2.743 1.00 94.94 74 ASP A CA 1
ATOM 545 C C . ASP A 1 74 ? -5.384 -5.494 1.378 1.00 94.94 74 ASP A C 1
ATOM 547 O O . ASP A 1 74 ? -4.766 -5.270 0.337 1.00 94.94 74 ASP A O 1
ATOM 551 N N . ALA A 1 75 ? -6.694 -5.760 1.367 1.00 96.75 75 ALA A N 1
ATOM 552 C CA . ALA A 1 75 ? -7.454 -5.919 0.128 1.00 96.75 75 ALA A CA 1
ATOM 553 C C . ALA A 1 75 ? -7.454 -4.649 -0.747 1.00 96.75 75 ALA A C 1
ATOM 555 O O . ALA A 1 75 ? -7.480 -4.731 -1.981 1.00 96.75 75 ALA A O 1
ATOM 556 N N . ILE A 1 76 ? -7.438 -3.463 -0.128 1.00 95.00 76 ILE A N 1
ATOM 557 C CA . ILE A 1 76 ? -7.337 -2.185 -0.846 1.00 95.00 76 ILE A CA 1
ATOM 558 C C . ILE A 1 76 ? -5.958 -2.043 -1.490 1.00 95.00 76 ILE A C 1
ATOM 560 O O . ILE A 1 76 ? -5.890 -1.723 -2.679 1.00 95.00 76 ILE A O 1
ATOM 564 N N . VAL A 1 77 ? -4.882 -2.302 -0.740 1.00 93.62 77 VAL A N 1
ATOM 565 C CA . VAL A 1 77 ? -3.505 -2.233 -1.250 1.00 93.62 77 VAL A CA 1
ATOM 566 C C . VAL A 1 77 ? -3.318 -3.206 -2.408 1.00 93.62 77 VAL A C 1
ATOM 568 O O . VAL A 1 77 ? -2.911 -2.790 -3.492 1.00 93.62 77 VAL A O 1
ATOM 571 N N . GLU A 1 78 ? -3.703 -4.472 -2.239 1.00 92.06 78 GLU A N 1
ATOM 572 C CA . GLU A 1 78 ? -3.608 -5.486 -3.293 1.00 92.06 78 GLU A CA 1
ATOM 573 C C . GLU A 1 78 ? -4.301 -5.035 -4.584 1.00 92.06 78 GLU A C 1
ATOM 575 O O . GLU A 1 78 ? -3.745 -5.132 -5.683 1.00 92.06 78 GLU A O 1
ATOM 580 N N . ARG A 1 79 ? -5.515 -4.485 -4.461 1.00 93.31 79 ARG A N 1
ATOM 581 C CA . ARG A 1 79 ? -6.299 -4.023 -5.608 1.00 93.31 79 ARG A CA 1
ATOM 582 C C . ARG A 1 79 ? -5.718 -2.769 -6.261 1.00 93.31 79 ARG A C 1
ATOM 584 O O . ARG A 1 79 ? -5.819 -2.639 -7.482 1.00 93.31 79 ARG A O 1
ATOM 591 N N . LEU A 1 80 ? -5.138 -1.859 -5.483 1.00 90.50 80 LEU A N 1
ATOM 592 C CA . LEU A 1 80 ? -4.501 -0.649 -5.999 1.00 90.50 80 LEU A CA 1
ATOM 593 C C . LEU A 1 80 ? -3.205 -0.979 -6.750 1.00 90.50 80 LEU A C 1
ATOM 595 O O . LEU A 1 80 ? -2.967 -0.427 -7.823 1.00 90.50 80 LEU A O 1
ATOM 599 N N . LEU A 1 81 ? -2.410 -1.914 -6.225 1.00 90.12 81 LEU A N 1
ATOM 600 C CA . LEU A 1 81 ? -1.117 -2.296 -6.796 1.00 90.12 81 LEU A CA 1
ATOM 601 C C . LEU A 1 81 ? -1.220 -3.249 -7.992 1.00 90.12 81 LEU A C 1
ATOM 603 O O . LEU A 1 81 ? -0.307 -3.297 -8.819 1.00 90.12 81 LEU A O 1
ATOM 607 N N . ALA A 1 82 ? -2.333 -3.972 -8.140 1.00 88.88 82 ALA A N 1
ATOM 608 C CA . ALA A 1 82 ? -2.517 -4.947 -9.215 1.00 88.88 82 ALA A CA 1
ATOM 609 C C . ALA A 1 82 ? -2.276 -4.368 -10.624 1.00 88.88 82 ALA A C 1
ATOM 611 O O . ALA A 1 82 ? -1.616 -4.999 -11.454 1.00 88.88 82 ALA A O 1
ATOM 612 N N . ALA A 1 83 ? -2.798 -3.170 -10.910 1.00 83.62 83 ALA A N 1
ATOM 613 C CA . ALA A 1 83 ? -2.641 -2.539 -12.221 1.00 83.62 83 ALA A CA 1
ATOM 614 C C . ALA A 1 83 ? -1.216 -1.985 -12.461 1.00 83.62 83 ALA A C 1
ATOM 616 O O . ALA A 1 83 ? -0.625 -2.356 -13.481 1.00 83.62 83 ALA A O 1
ATOM 617 N N . PRO A 1 84 ? -0.622 -1.181 -11.551 1.00 76.62 84 PRO A N 1
ATOM 618 C CA . PRO A 1 84 ? 0.761 -0.709 -11.675 1.00 76.62 84 PRO A CA 1
ATOM 619 C C . PRO A 1 84 ? 1.783 -1.840 -11.846 1.00 76.62 84 PRO A C 1
ATOM 621 O O . PRO A 1 84 ? 2.574 -1.817 -12.787 1.00 76.62 84 PRO A O 1
ATOM 624 N N . LEU A 1 85 ? 1.718 -2.885 -11.015 1.00 81.31 85 LEU A N 1
ATOM 625 C CA . LEU A 1 85 ? 2.667 -4.005 -11.068 1.00 81.31 85 LEU A CA 1
ATOM 626 C C . LEU A 1 85 ? 2.531 -4.833 -12.348 1.00 81.31 85 LEU A C 1
ATOM 628 O O . LEU A 1 85 ? 3.525 -5.320 -12.889 1.00 81.31 85 LEU A O 1
ATOM 632 N N . SER A 1 86 ? 1.307 -4.982 -12.865 1.00 77.56 86 SER A N 1
ATOM 633 C CA . SER A 1 86 ? 1.085 -5.634 -14.159 1.00 77.56 86 SER A CA 1
ATOM 634 C C . SER A 1 86 ? 1.661 -4.818 -15.318 1.00 77.56 86 SER A C 1
ATOM 636 O O . SER A 1 86 ? 2.144 -5.407 -16.285 1.00 77.56 86 SER A O 1
ATOM 638 N N . SER A 1 87 ? 1.621 -3.484 -15.228 1.00 74.06 87 SER A N 1
ATOM 639 C CA . SER A 1 87 ? 2.214 -2.586 -16.224 1.00 74.06 87 SER A CA 1
ATOM 640 C C . SER A 1 87 ? 3.740 -2.675 -16.219 1.00 74.06 87 SER A C 1
ATOM 642 O O . SER A 1 87 ? 4.334 -2.839 -17.280 1.00 74.06 87 SER A O 1
ATOM 644 N N . ILE A 1 88 ? 4.360 -2.653 -15.034 1.00 75.38 88 ILE A N 1
ATOM 645 C CA . ILE A 1 88 ? 5.815 -2.783 -14.851 1.00 75.38 88 ILE A CA 1
ATOM 646 C C . ILE A 1 88 ? 6.312 -4.132 -15.396 1.00 75.38 88 ILE A C 1
ATOM 648 O O . ILE A 1 88 ? 7.209 -4.174 -16.234 1.00 75.38 88 ILE A O 1
ATOM 652 N N . ARG A 1 89 ? 5.667 -5.248 -15.016 1.00 71.69 89 ARG A N 1
ATOM 653 C CA . ARG A 1 89 ? 6.061 -6.604 -15.461 1.00 71.69 89 ARG A CA 1
ATOM 654 C C . ARG A 1 89 ? 5.873 -6.863 -16.955 1.00 71.69 89 ARG A C 1
ATOM 656 O O . ARG A 1 89 ? 6.400 -7.851 -17.457 1.00 71.69 89 ARG A O 1
ATOM 663 N N . ARG A 1 90 ? 5.097 -6.039 -17.664 1.00 69.88 90 ARG A N 1
ATOM 664 C CA . ARG A 1 90 ? 4.907 -6.176 -19.117 1.00 69.88 90 ARG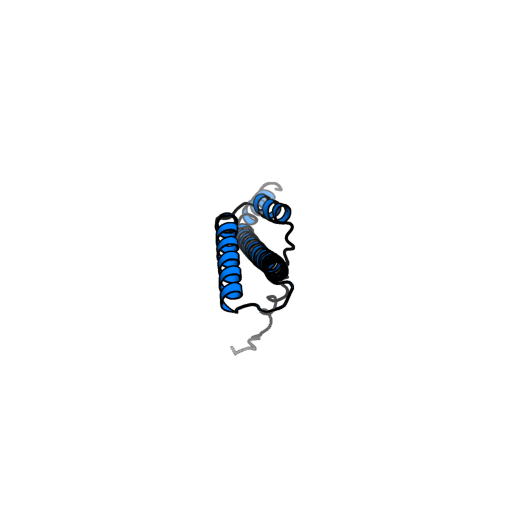 A CA 1
ATOM 665 C C . ARG A 1 90 ? 6.054 -5.557 -19.924 1.00 69.88 90 ARG A C 1
ATOM 667 O O . ARG A 1 90 ? 6.008 -5.655 -21.144 1.00 69.88 90 ARG A O 1
ATOM 674 N N . GLY A 1 91 ? 7.052 -4.964 -19.263 1.00 60.38 91 GLY A N 1
ATOM 675 C CA . GLY A 1 91 ? 8.173 -4.302 -19.927 1.00 60.38 91 GLY A CA 1
ATOM 676 C C . GLY A 1 91 ? 7.750 -2.947 -20.480 1.00 60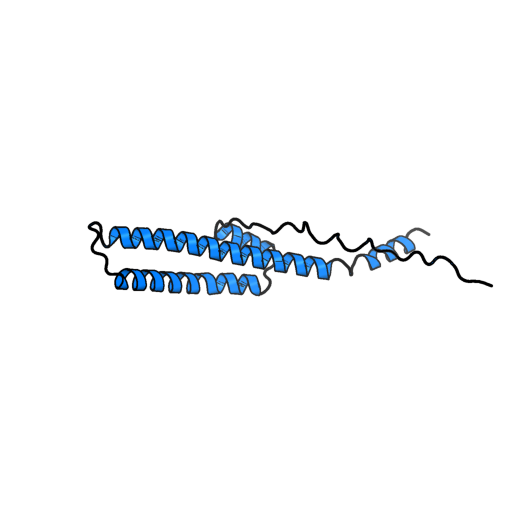.38 91 GLY A C 1
ATOM 677 O O . GLY A 1 91 ? 7.723 -2.749 -21.692 1.00 60.38 91 GLY A O 1
ATOM 678 N N . GLY A 1 92 ? 7.338 -2.037 -19.592 1.00 64.56 92 GLY A N 1
ATOM 679 C CA . GLY A 1 92 ? 7.305 -0.618 -19.951 1.00 64.56 92 GLY A CA 1
ATOM 680 C C . GLY A 1 92 ? 8.720 -0.144 -20.293 1.00 64.56 92 GLY A C 1
ATOM 681 O O . GLY A 1 92 ? 9.679 -0.658 -19.726 1.00 64.56 92 GLY A O 1
ATOM 682 N N . ASP A 1 93 ? 8.845 0.811 -21.211 1.00 67.88 93 ASP A N 1
ATOM 683 C CA . ASP A 1 93 ? 10.124 1.470 -21.483 1.00 67.88 93 ASP A CA 1
ATOM 684 C C . ASP A 1 93 ? 10.595 2.269 -20.247 1.00 67.88 93 ASP A C 1
ATOM 686 O O . ASP A 1 93 ? 9.770 2.654 -19.410 1.00 67.88 93 ASP A O 1
ATOM 690 N N . GLU A 1 94 ? 11.900 2.550 -20.104 1.00 69.94 94 GLU A N 1
ATOM 691 C CA . GLU A 1 94 ? 12.420 3.363 -18.983 1.00 69.94 94 GLU A CA 1
ATOM 692 C C . GLU A 1 94 ? 11.597 4.633 -18.680 1.00 69.94 94 GLU A C 1
ATOM 694 O O . GLU A 1 94 ? 11.335 4.903 -17.506 1.00 69.94 94 GLU A O 1
ATOM 699 N N . PRO A 1 95 ? 11.128 5.417 -19.675 1.00 76.38 95 PRO A N 1
ATOM 700 C CA . PRO A 1 95 ? 10.296 6.592 -19.418 1.00 76.38 95 PRO A CA 1
ATOM 701 C C . PRO A 1 95 ? 8.971 6.282 -18.707 1.00 76.38 95 PRO A C 1
ATOM 703 O O . PRO A 1 95 ? 8.488 7.098 -17.911 1.00 76.38 95 PRO A O 1
ATOM 706 N N . ALA A 1 96 ? 8.356 5.128 -18.982 1.00 77.62 96 ALA A N 1
ATOM 707 C CA . ALA A 1 96 ? 7.154 4.695 -18.282 1.00 77.62 96 ALA A CA 1
ATOM 708 C C . ALA A 1 96 ? 7.461 4.323 -16.826 1.00 77.62 96 ALA A C 1
ATOM 710 O O . ALA A 1 96 ? 6.681 4.681 -15.940 1.00 77.62 96 ALA A O 1
ATOM 711 N N . LEU A 1 97 ? 8.595 3.665 -16.566 1.00 74.94 97 LEU A N 1
ATOM 712 C CA . LEU A 1 97 ? 9.041 3.339 -15.207 1.00 74.94 97 LEU A CA 1
ATOM 713 C C . LEU A 1 97 ? 9.344 4.608 -14.395 1.00 74.94 97 LEU A C 1
ATOM 715 O O . LEU A 1 97 ? 8.802 4.764 -13.302 1.00 74.94 97 LEU A O 1
ATOM 719 N N . ASP A 1 98 ? 10.083 5.567 -14.960 1.00 78.44 98 ASP A N 1
ATOM 720 C CA . ASP A 1 98 ? 10.364 6.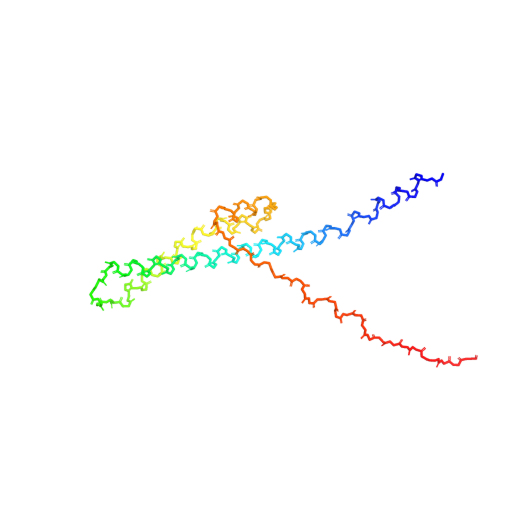864 -14.319 1.00 78.44 98 ASP A CA 1
ATOM 721 C C . ASP A 1 98 ? 9.079 7.654 -14.014 1.00 78.44 98 ASP A C 1
ATOM 723 O O . ASP A 1 98 ? 8.919 8.269 -12.956 1.00 78.44 98 ASP A O 1
ATOM 727 N N . THR A 1 99 ? 8.099 7.589 -14.919 1.00 81.44 99 THR A N 1
ATOM 728 C CA . THR A 1 99 ? 6.793 8.220 -14.695 1.00 81.44 99 THR A CA 1
ATOM 729 C C . THR A 1 99 ? 6.062 7.599 -13.508 1.00 81.44 99 THR A C 1
ATOM 731 O O . THR A 1 99 ? 5.447 8.331 -12.732 1.00 81.44 99 THR A O 1
ATOM 734 N N . VAL A 1 100 ? 6.125 6.275 -13.345 1.00 80.12 100 VAL A N 1
ATOM 735 C CA . VAL A 1 100 ? 5.548 5.589 -12.182 1.00 80.12 100 VAL A CA 1
ATOM 736 C C . VAL A 1 100 ? 6.277 6.012 -10.909 1.00 80.12 100 VAL A C 1
ATOM 738 O O . VAL A 1 100 ? 5.613 6.407 -9.954 1.00 80.12 100 VAL A O 1
ATOM 741 N N . VAL A 1 101 ? 7.611 6.033 -10.913 1.00 81.75 101 VAL A N 1
ATOM 742 C CA . VAL A 1 101 ? 8.415 6.473 -9.760 1.00 81.75 101 VAL A CA 1
ATOM 743 C C . VAL A 1 101 ? 7.992 7.864 -9.287 1.00 81.75 101 VAL A C 1
ATOM 745 O O . VAL A 1 101 ? 7.678 8.059 -8.115 1.00 81.75 101 VAL A O 1
ATOM 748 N N . ARG A 1 102 ? 7.873 8.820 -10.213 1.00 82.56 102 ARG A N 1
ATOM 749 C CA . ARG A 1 102 ? 7.441 10.191 -9.906 1.00 82.56 102 ARG A CA 1
ATOM 750 C C . ARG A 1 102 ? 5.973 10.313 -9.504 1.00 82.56 102 ARG A C 1
ATOM 752 O O . ARG A 1 102 ? 5.632 11.215 -8.748 1.00 82.56 102 ARG A O 1
ATOM 759 N N . LEU A 1 103 ? 5.090 9.483 -10.060 1.00 83.38 103 LEU A N 1
ATOM 760 C CA . LEU A 1 103 ? 3.660 9.524 -9.743 1.00 83.38 103 LEU A CA 1
ATOM 761 C C . LEU A 1 103 ? 3.388 9.034 -8.320 1.00 83.38 103 LEU A C 1
ATOM 763 O O . LEU A 1 103 ? 2.496 9.562 -7.659 1.00 83.38 103 LEU A O 1
ATOM 767 N N . PHE A 1 104 ? 4.137 8.022 -7.889 1.00 78.12 104 PHE A N 1
ATOM 768 C CA . PHE A 1 104 ? 4.003 7.418 -6.568 1.00 78.12 104 PHE A CA 1
ATOM 769 C C . PHE A 1 104 ? 4.969 8.003 -5.531 1.00 78.12 104 PHE A C 1
ATOM 771 O O . PHE A 1 104 ? 4.854 7.645 -4.369 1.00 78.12 104 PHE A O 1
ATOM 778 N N . ASP A 1 105 ? 5.865 8.912 -5.932 1.00 81.12 105 ASP A N 1
ATOM 779 C CA . ASP A 1 105 ? 6.857 9.554 -5.054 1.00 81.12 105 ASP A CA 1
ATOM 780 C C . ASP A 1 105 ? 7.703 8.530 -4.274 1.00 81.12 105 ASP A C 1
ATOM 782 O O . ASP A 1 105 ? 7.912 8.638 -3.069 1.00 81.12 105 ASP A O 1
ATOM 786 N N . ILE A 1 106 ? 8.150 7.483 -4.976 1.00 82.25 106 ILE A N 1
ATOM 787 C CA . ILE A 1 106 ? 8.873 6.352 -4.384 1.00 82.25 106 ILE A CA 1
ATOM 788 C C . ILE A 1 106 ? 10.388 6.487 -4.545 1.00 82.25 106 ILE A C 1
ATOM 790 O O . ILE A 1 106 ? 10.896 6.869 -5.598 1.00 82.25 106 ILE A O 1
ATOM 794 N N . GLU A 1 107 ? 11.125 6.093 -3.510 1.00 82.69 107 GLU A N 1
ATOM 795 C CA . GLU A 1 107 ? 12.584 5.992 -3.552 1.00 82.69 107 GLU A CA 1
ATOM 796 C C . GLU A 1 107 ? 12.994 4.577 -3.980 1.00 82.69 107 GLU A C 1
ATOM 798 O O . GLU A 1 107 ? 12.670 3.596 -3.311 1.00 82.69 107 GLU A O 1
ATOM 803 N N . VAL A 1 108 ? 13.707 4.462 -5.104 1.00 80.50 108 VAL A N 1
ATOM 804 C CA . VAL A 1 108 ? 14.207 3.180 -5.619 1.00 80.50 108 VAL A CA 1
ATOM 805 C C . VAL A 1 108 ? 15.666 3.013 -5.208 1.00 80.50 108 VAL A C 1
ATOM 807 O O . VAL A 1 108 ? 16.515 3.830 -5.565 1.00 80.50 108 VAL A O 1
ATOM 810 N N . VAL A 1 109 ? 15.962 1.950 -4.462 1.00 76.31 109 VAL A N 1
ATOM 811 C CA . VAL A 1 109 ? 17.336 1.554 -4.137 1.00 76.31 109 VAL A CA 1
ATOM 812 C C . VAL A 1 109 ? 17.754 0.468 -5.122 1.00 76.31 109 VAL A C 1
ATOM 814 O O . VAL A 1 109 ? 17.336 -0.683 -5.002 1.00 76.31 109 VAL A O 1
ATOM 817 N N . GLU A 1 110 ? 18.562 0.833 -6.113 1.00 68.31 110 GLU A N 1
ATOM 818 C CA . GLU A 1 110 ? 19.196 -0.142 -7.001 1.00 68.31 110 GLU A CA 1
ATOM 819 C C . GLU A 1 110 ? 20.264 -0.911 -6.209 1.00 68.31 110 GLU A C 1
ATOM 821 O O . GLU A 1 110 ? 21.073 -0.316 -5.497 1.00 68.31 110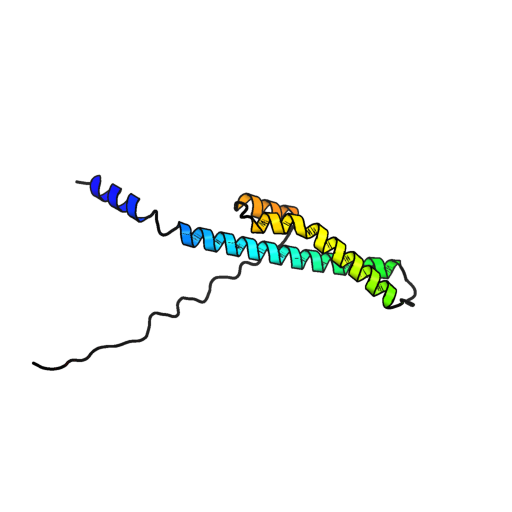 GLU A O 1
ATOM 826 N N . ALA A 1 111 ? 20.270 -2.241 -6.300 1.00 61.12 111 ALA A N 1
ATOM 827 C CA . ALA A 1 111 ? 21.343 -3.033 -5.713 1.00 61.12 111 ALA A CA 1
ATOM 828 C C . ALA A 1 111 ? 22.614 -2.850 -6.559 1.00 61.12 111 ALA A C 1
ATOM 830 O O . ALA A 1 111 ? 22.671 -3.333 -7.691 1.00 61.12 111 ALA A O 1
ATOM 831 N N . ASP A 1 112 ? 23.613 -2.149 -6.019 1.00 51.44 112 ASP A N 1
ATOM 832 C CA . ASP A 1 112 ? 24.915 -1.971 -6.667 1.00 51.44 112 ASP A CA 1
ATOM 833 C C . ASP A 1 112 ? 25.550 -3.339 -6.996 1.00 51.44 112 ASP A C 1
ATOM 835 O O . ASP A 1 112 ? 25.649 -4.225 -6.142 1.00 51.44 112 ASP A O 1
ATOM 839 N N . ASP A 1 113 ? 25.991 -3.513 -8.246 1.00 53.75 113 ASP A N 1
ATOM 840 C CA . ASP A 1 113 ? 26.589 -4.740 -8.805 1.00 53.75 113 ASP A CA 1
ATOM 841 C C . ASP A 1 113 ? 28.047 -4.962 -8.334 1.00 53.75 113 ASP A C 1
ATOM 843 O O . ASP A 1 113 ? 28.941 -5.314 -9.105 1.00 53.75 113 ASP A O 1
ATOM 847 N N . ASP A 1 114 ? 28.322 -4.745 -7.048 1.00 49.94 114 ASP A N 1
ATOM 848 C CA . ASP A 1 114 ? 29.632 -4.986 -6.439 1.00 49.94 114 ASP A CA 1
ATOM 849 C C . ASP A 1 114 ? 29.745 -6.456 -5.995 1.00 49.94 114 ASP A C 1
ATOM 851 O O . ASP A 1 114 ? 29.629 -6.788 -4.813 1.00 49.94 114 ASP A O 1
ATOM 855 N N . GLY A 1 115 ? 29.963 -7.392 -6.931 1.00 51.38 115 GLY A N 1
ATOM 856 C CA . GLY A 1 115 ? 30.131 -8.787 -6.496 1.00 51.38 115 GLY A CA 1
ATOM 857 C C . GLY A 1 115 ? 30.492 -9.895 -7.478 1.00 51.38 115 GLY A C 1
ATOM 858 O O . GLY A 1 115 ? 30.592 -11.037 -7.027 1.00 51.38 115 GLY A O 1
ATOM 859 N N . MET A 1 116 ? 30.702 -9.645 -8.775 1.00 50.16 116 MET A N 1
ATOM 860 C CA . MET A 1 116 ? 30.981 -10.736 -9.732 1.00 50.16 116 MET A CA 1
ATOM 861 C C . MET A 1 116 ? 32.254 -10.551 -10.580 1.00 50.16 116 MET A C 1
ATOM 863 O O . MET A 1 116 ? 32.307 -11.017 -11.713 1.00 50.16 116 MET A O 1
ATOM 867 N N . ASP A 1 117 ? 33.332 -9.993 -10.014 1.00 49.53 117 ASP A N 1
ATOM 868 C CA . ASP A 1 117 ? 34.700 -10.118 -10.567 1.00 49.53 117 ASP A CA 1
ATOM 869 C C . ASP A 1 117 ? 35.593 -11.016 -9.686 1.00 49.53 117 ASP A C 1
ATOM 871 O O . ASP A 1 117 ? 36.620 -10.619 -9.146 1.00 49.53 117 ASP A O 1
ATOM 875 N N . GLY A 1 118 ? 35.150 -12.258 -9.462 1.00 46.28 118 GLY A N 1
ATOM 876 C CA . GLY A 1 118 ? 35.865 -13.246 -8.638 1.00 46.28 118 GLY A CA 1
ATOM 877 C C . GLY A 1 118 ? 36.402 -14.462 -9.396 1.00 46.28 118 GLY A C 1
ATOM 878 O O . GLY A 1 118 ? 36.958 -15.371 -8.782 1.00 46.28 118 GLY A O 1
ATOM 879 N N . ARG A 1 119 ? 36.227 -14.546 -10.723 1.00 48.97 119 ARG A N 1
ATOM 880 C CA . ARG A 1 119 ? 36.539 -15.766 -11.498 1.00 48.97 119 ARG A CA 1
ATOM 881 C C . ARG A 1 119 ? 37.608 -15.562 -12.568 1.00 48.97 119 ARG A C 1
ATOM 883 O O . ARG A 1 119 ? 37.407 -15.950 -13.712 1.00 48.97 119 ARG A O 1
ATOM 890 N N . ARG A 1 120 ? 38.773 -15.017 -12.203 1.00 48.53 120 ARG A N 1
ATOM 891 C CA . ARG A 1 120 ? 40.016 -15.178 -12.989 1.00 48.53 120 ARG A CA 1
ATOM 892 C C . ARG A 1 120 ? 41.262 -15.239 -12.106 1.00 48.53 120 ARG A C 1
ATOM 894 O O . ARG A 1 120 ? 42.155 -14.416 -12.243 1.00 48.53 120 ARG A O 1
ATOM 901 N N . SER A 1 121 ? 41.360 -16.222 -11.212 1.00 50.19 121 SER A N 1
ATOM 902 C CA . SER A 1 121 ? 42.683 -16.661 -10.738 1.00 50.19 121 SER A CA 1
ATOM 903 C C . SER A 1 121 ? 42.640 -18.044 -10.081 1.00 50.19 121 SER A C 1
ATOM 905 O O . SER A 1 121 ? 42.460 -18.163 -8.874 1.00 50.19 121 SER A O 1
ATOM 907 N N . HIS A 1 122 ? 42.785 -19.092 -10.892 1.00 40.81 122 HIS A N 1
ATOM 908 C CA . HIS A 1 122 ? 43.387 -20.398 -10.562 1.00 40.81 122 HIS A CA 1
ATOM 909 C C . HIS A 1 122 ? 43.687 -21.052 -11.924 1.00 40.81 122 HIS A C 1
ATOM 911 O O . HIS A 1 122 ? 42.766 -21.419 -12.640 1.00 40.81 122 HIS A O 1
ATOM 917 N N . ARG A 1 123 ? 44.882 -20.839 -12.486 1.00 46.28 123 ARG A N 1
ATOM 918 C CA . ARG A 1 123 ? 46.106 -21.643 -12.307 1.00 46.28 123 ARG A CA 1
ATOM 919 C C . ARG A 1 123 ? 45.975 -23.041 -12.912 1.00 46.28 123 ARG A C 1
ATOM 921 O O . ARG A 1 123 ? 45.381 -23.901 -12.286 1.00 46.28 123 ARG A O 1
ATOM 928 N N . GLU A 1 124 ? 46.678 -23.265 -14.018 1.00 45.88 124 GLU A N 1
ATOM 929 C CA . GLU A 1 124 ? 47.592 -24.405 -14.120 1.00 45.88 124 GLU A CA 1
ATOM 930 C C . GLU A 1 124 ? 48.715 -24.063 -15.103 1.00 45.88 124 GLU A C 1
ATOM 932 O O . GLU A 1 124 ? 48.55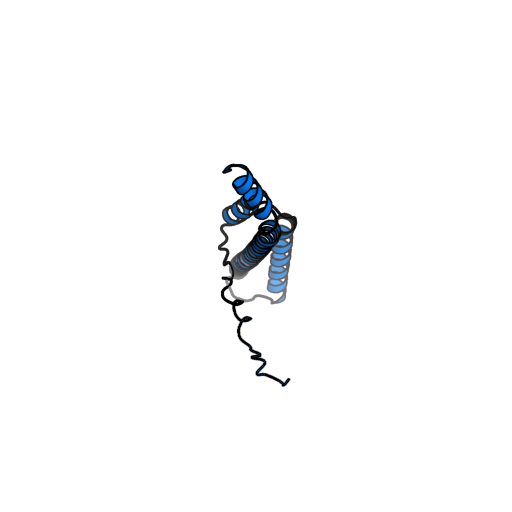6 -24.050 -16.321 1.00 45.88 124 GLU A O 1
ATOM 937 N N . GLU A 1 125 ? 49.858 -23.705 -14.519 1.00 51.16 125 GLU A N 1
ATOM 938 C CA . GLU A 1 125 ? 51.156 -23.826 -15.163 1.00 51.16 125 GLU A CA 1
ATOM 939 C C . GLU A 1 125 ? 51.392 -25.316 -15.429 1.00 51.16 125 GLU A C 1
ATOM 941 O O . GLU A 1 125 ? 51.625 -26.087 -14.499 1.00 51.16 125 GLU A O 1
ATOM 946 N N . VAL A 1 126 ? 51.330 -25.734 -16.690 1.00 52.50 126 VAL A N 1
ATOM 947 C CA . VAL A 1 126 ? 51.870 -27.032 -17.099 1.00 52.50 126 VAL A CA 1
ATOM 948 C C . VAL A 1 126 ? 53.367 -26.870 -17.328 1.00 52.50 126 VAL A C 1
ATOM 950 O O . VAL A 1 126 ? 53.826 -26.404 -18.370 1.00 52.50 126 VAL A O 1
ATOM 953 N N . THR A 1 127 ? 54.126 -27.215 -16.291 1.00 56.53 127 THR A N 1
ATOM 954 C CA . THR A 1 127 ? 55.551 -27.524 -16.388 1.00 56.53 127 THR A CA 1
ATOM 955 C C . THR A 1 127 ? 55.731 -28.876 -17.096 1.00 56.53 127 THR A C 1
ATOM 957 O O . THR A 1 127 ? 54.821 -29.701 -17.133 1.00 56.53 127 THR A O 1
ATOM 960 N N . GLY A 1 128 ? 56.869 -29.028 -17.776 1.00 49.91 128 GLY A N 1
ATOM 961 C CA . GLY A 1 128 ? 57.031 -29.859 -18.975 1.00 49.91 128 GLY A CA 1
ATOM 962 C C . GLY A 1 128 ? 56.965 -31.381 -18.830 1.00 49.91 128 GLY A C 1
ATOM 963 O O . GLY A 1 128 ? 57.032 -31.924 -17.734 1.00 49.91 128 GLY A O 1
ATOM 964 N N . VAL A 1 129 ? 56.940 -32.058 -19.987 1.00 57.75 129 VAL A N 1
ATOM 965 C CA . VAL A 1 129 ? 57.343 -33.465 -20.147 1.00 57.75 129 VAL A CA 1
ATOM 966 C C . VAL A 1 129 ? 58.035 -33.657 -21.510 1.00 57.75 129 VAL A C 1
ATOM 968 O O . VAL A 1 129 ? 57.480 -33.290 -22.541 1.00 57.75 129 VAL A O 1
ATOM 971 N N . ASP A 1 130 ? 59.258 -34.192 -21.430 1.00 48.97 130 ASP A N 1
ATOM 972 C CA . ASP A 1 130 ? 60.125 -34.897 -22.396 1.00 48.97 130 ASP A CA 1
ATOM 973 C C . ASP A 1 130 ? 59.807 -34.929 -23.904 1.00 48.97 130 ASP A C 1
ATOM 975 O O . ASP A 1 130 ? 58.751 -35.409 -24.323 1.00 48.97 130 ASP A O 1
ATOM 979 N N . SER A 1 131 ? 60.834 -34.630 -24.720 1.00 49.41 131 SER A N 1
ATOM 980 C CA . SER A 1 131 ? 61.406 -35.534 -25.750 1.00 49.41 131 SER A CA 1
ATOM 981 C C . SER A 1 131 ? 62.754 -35.024 -26.268 1.00 49.41 131 SER A C 1
ATOM 983 O O . SER A 1 131 ? 62.861 -33.803 -26.520 1.00 49.41 131 SER A O 1
#

Radius of gyration: 26.68 Å; chains: 1; bounding box: 74×46×73 Å

InterPro domains:
  IPR015896 Tetrapyrrole biosynthesis, glutamyl-tRNA reductase, dimerisation domain [PF00745] (21-105)
  IPR036453 Glutamyl tRNA-reductase dimerization domain superfamily [SSF69075] (16-106)

Organism: NCBI:txid996166

Sequence (131 aa):
MTTEAVEEIARSVGTGAGPLLEQSECRHAEAVATAIYEDAERSKRAEVEEALGKLDPGGERNDAQRDVIEGMADAIVERLLAAPLSSIRRGGDEPALDTVVRLFDIEVVEADDDGMDGRRSHREEVTGVDS

pLDDT: mean 72.89, std 16.72, range [40.81, 96.75]

Secondary structure (DSSP, 8-state):
--SHHHHHHHHHTTTTHHHHHHHHHHHHHHHHHHHHHHHHHHHHHHHHHHHHHHH-SSS---HHHHHHHHHHHHHHHHHHHHHHHHHHHTT--HHHHHHHHHHHTPPP-----TT----S-----------